Protein AF-D8TAT1-F1 (afdb_monomer_lite)

Organism: Selaginella moellendorffii (NCBI:txid88036)

Structure (mmCIF, N/CA/C/O backbone):
data_AF-D8TAT1-F1
#
_entry.id   AF-D8TAT1-F1
#
loop_
_atom_site.group_PDB
_atom_site.id
_atom_site.type_symbol
_atom_site.label_atom_id
_atom_site.label_alt_id
_atom_site.label_comp_id
_atom_site.label_asym_id
_atom_site.label_entity_id
_atom_site.label_seq_id
_atom_site.pdbx_PDB_ins_code
_atom_site.Cartn_x
_atom_site.Cartn_y
_atom_site.Cartn_z
_atom_site.occupancy
_atom_site.B_iso_or_equiv
_atom_site.auth_seq_id
_atom_site.auth_comp_id
_atom_site.auth_asym_id
_atom_site.auth_atom_id
_atom_site.pdbx_PDB_model_num
ATOM 1 N N . GLY A 1 1 ? 19.836 23.348 -20.266 1.00 41.91 1 GLY A N 1
ATOM 2 C CA . GLY A 1 1 ? 19.740 24.040 -18.962 1.00 41.91 1 GLY A CA 1
ATOM 3 C C . GLY A 1 1 ? 19.359 22.999 -17.940 1.00 41.91 1 GLY A C 1
ATOM 4 O O . GLY A 1 1 ? 18.659 22.084 -18.360 1.00 41.91 1 GLY A O 1
ATOM 5 N N . PRO A 1 2 ? 19.859 23.036 -16.692 1.00 53.44 2 PRO A N 1
ATOM 6 C CA . PRO A 1 2 ? 19.592 21.942 -15.778 1.00 53.44 2 PRO A CA 1
ATOM 7 C C . PRO A 1 2 ? 18.088 21.872 -15.528 1.00 53.44 2 PRO A C 1
ATOM 9 O O . PRO A 1 2 ? 17.424 22.871 -15.250 1.00 53.44 2 PRO A O 1
ATOM 12 N N . GLU A 1 3 ? 17.605 20.672 -15.789 1.00 54.81 3 GLU A N 1
ATOM 13 C CA . GLU A 1 3 ? 16.253 20.167 -15.667 1.00 54.81 3 GLU A CA 1
ATOM 14 C C . GLU A 1 3 ? 15.693 20.489 -14.276 1.00 54.81 3 GLU A C 1
ATOM 16 O O . GLU A 1 3 ? 16.436 20.529 -13.295 1.00 54.81 3 GLU A O 1
ATOM 21 N N . GLY A 1 4 ? 14.401 20.807 -14.203 1.00 51.59 4 GLY A N 1
ATOM 22 C CA . GLY A 1 4 ? 13.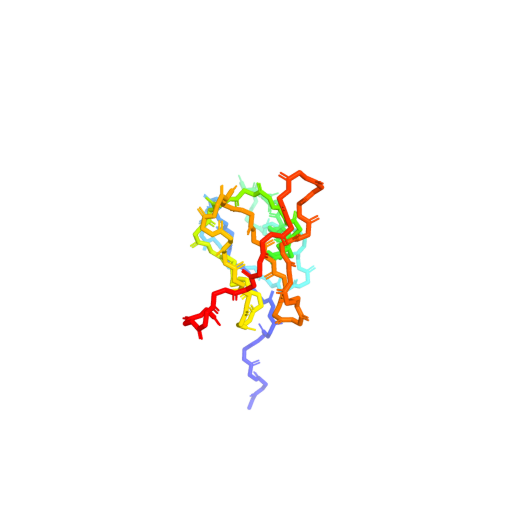748 21.228 -12.966 1.00 51.59 4 GLY A CA 1
ATOM 23 C C . GLY A 1 4 ? 13.982 20.238 -11.823 1.00 51.59 4 GLY A C 1
ATOM 24 O O . GLY A 1 4 ? 13.562 19.091 -11.900 1.00 51.59 4 GLY A O 1
ATOM 25 N N . SER A 1 5 ? 14.650 20.744 -10.787 1.00 57.31 5 SER A N 1
ATOM 26 C CA . SER A 1 5 ? 14.883 20.217 -9.442 1.00 57.31 5 SER A CA 1
ATOM 27 C C . SER A 1 5 ? 14.118 18.942 -9.057 1.00 57.31 5 SER A C 1
ATOM 29 O O . SER A 1 5 ? 13.016 18.998 -8.502 1.00 57.31 5 SER A O 1
ATOM 31 N N . GLU A 1 6 ? 14.754 17.787 -9.245 1.00 58.59 6 GLU A N 1
ATOM 32 C CA . GLU A 1 6 ? 14.381 16.552 -8.554 1.00 58.59 6 GLU A CA 1
ATOM 33 C C . GLU A 1 6 ? 14.239 16.825 -7.042 1.00 58.59 6 GLU A C 1
ATOM 35 O O . GLU A 1 6 ? 15.190 17.210 -6.359 1.00 58.59 6 GLU A O 1
ATOM 40 N N . GLY A 1 7 ? 13.021 16.669 -6.516 1.00 71.69 7 GLY A N 1
ATOM 41 C CA . GLY A 1 7 ? 12.731 16.754 -5.082 1.00 71.69 7 GLY A CA 1
ATOM 42 C C . GLY A 1 7 ? 12.061 18.039 -4.584 1.00 71.69 7 GLY A C 1
ATOM 43 O O . GLY A 1 7 ? 11.786 18.117 -3.378 1.00 71.69 7 GLY A O 1
ATOM 44 N N . ASP A 1 8 ? 11.786 19.023 -5.452 1.00 87.00 8 ASP A N 1
ATOM 45 C CA . ASP A 1 8 ? 10.913 20.158 -5.112 1.00 87.00 8 ASP A CA 1
ATOM 46 C C . ASP A 1 8 ? 9.525 19.648 -4.691 1.00 87.00 8 ASP A C 1
ATOM 48 O O . ASP A 1 8 ? 9.020 18.653 -5.209 1.00 87.00 8 ASP A O 1
ATOM 52 N N . TRP A 1 9 ? 8.900 20.309 -3.714 1.00 88.25 9 TRP A N 1
ATOM 53 C CA . TRP A 1 9 ? 7.673 19.812 -3.093 1.00 88.25 9 TRP A CA 1
ATOM 54 C C . TRP A 1 9 ? 6.606 20.892 -2.942 1.00 88.25 9 TRP A C 1
ATOM 56 O O . TRP A 1 9 ? 6.860 22.028 -2.526 1.00 88.25 9 TRP A O 1
ATOM 66 N N . ILE A 1 10 ? 5.367 20.508 -3.234 1.00 91.56 10 ILE A N 1
ATOM 67 C CA . ILE A 1 10 ? 4.196 21.361 -3.054 1.00 91.56 10 ILE A CA 1
ATOM 68 C C . ILE A 1 10 ? 3.687 21.213 -1.624 1.00 91.56 10 ILE A C 1
ATOM 70 O O . ILE A 1 10 ? 3.464 20.109 -1.130 1.00 91.56 10 ILE A O 1
ATOM 74 N N . CYS A 1 1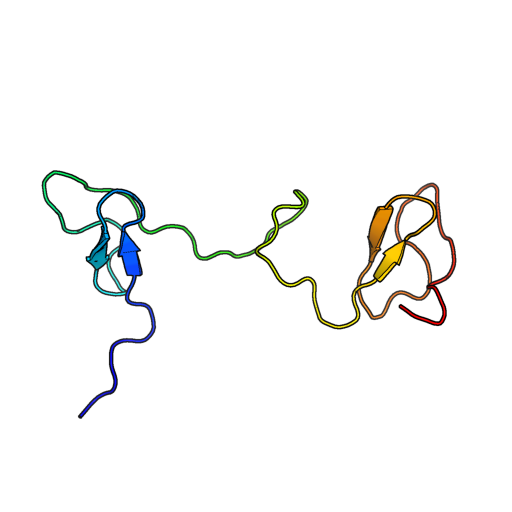1 ? 3.498 22.337 -0.937 1.00 92.50 11 CYS A N 1
ATOM 75 C CA . CYS A 1 11 ? 2.986 22.324 0.422 1.00 92.50 11 CYS A CA 1
ATOM 76 C C . CYS A 1 11 ? 1.517 21.865 0.448 1.00 92.50 11 CYS A C 1
ATOM 78 O O . CYS A 1 11 ? 0.668 22.570 -0.101 1.00 92.50 11 CYS A O 1
ATOM 80 N N . PRO A 1 12 ? 1.170 20.779 1.166 1.00 88.25 12 PRO A N 1
ATOM 81 C CA . PRO A 1 12 ? -0.192 20.237 1.167 1.00 88.25 12 PRO A CA 1
ATOM 82 C C . PRO A 1 12 ? -1.208 21.149 1.867 1.00 88.25 12 PRO A C 1
ATOM 84 O O . PRO A 1 12 ? -2.407 21.016 1.658 1.00 88.25 12 PRO A O 1
ATOM 87 N N . LYS A 1 13 ? -0.744 22.094 2.696 1.00 90.75 13 LYS A N 1
ATOM 88 C CA . LYS A 1 13 ? -1.615 23.019 3.434 1.00 90.75 13 LYS A CA 1
ATOM 89 C C . LYS A 1 13 ? -2.007 24.259 2.630 1.00 90.75 13 LYS A C 1
ATOM 91 O O . LYS A 1 13 ? -3.088 24.796 2.836 1.00 90.75 13 LYS A O 1
ATOM 96 N N . CYS A 1 14 ? -1.113 24.767 1.783 1.00 94.56 14 CYS A N 1
ATOM 97 C CA . CYS A 1 14 ? -1.298 26.074 1.136 1.00 94.56 14 CYS A CA 1
ATOM 98 C C . CYS A 1 14 ? -0.989 26.097 -0.364 1.00 94.56 14 CYS A C 1
ATOM 100 O O . CYS A 1 14 ? -1.091 27.154 -0.976 1.00 94.56 14 CYS A O 1
ATOM 102 N N . GLY A 1 15 ? -0.563 24.976 -0.950 1.00 91.25 15 GLY A N 1
ATOM 103 C CA . GLY A 1 15 ? -0.230 24.872 -2.372 1.00 91.25 15 GLY A CA 1
ATOM 104 C C . GLY A 1 15 ? 1.076 25.558 -2.791 1.00 91.25 15 GLY A C 1
ATOM 105 O O . GLY A 1 15 ? 1.438 25.497 -3.960 1.00 91.25 15 GLY A O 1
ATOM 106 N N . ASN A 1 16 ? 1.811 26.198 -1.873 1.00 95.12 16 ASN A N 1
ATOM 107 C CA . ASN A 1 16 ? 3.079 26.854 -2.203 1.00 95.12 16 ASN A CA 1
ATOM 108 C C . ASN A 1 16 ? 4.145 25.836 -2.634 1.00 95.12 16 ASN A C 1
ATOM 110 O O . ASN A 1 16 ? 4.395 24.880 -1.895 1.00 95.12 16 ASN A O 1
ATOM 114 N N . SER A 1 17 ? 4.829 26.093 -3.750 1.00 93.88 17 SER A N 1
ATOM 115 C CA . SER A 1 17 ? 5.983 25.302 -4.188 1.00 93.88 17 SER A CA 1
ATOM 116 C C . SER A 1 17 ? 7.232 25.641 -3.371 1.00 93.88 17 SER A C 1
ATOM 118 O O . SER A 1 17 ? 7.521 26.808 -3.089 1.00 93.88 17 SER A O 1
ATOM 120 N N . ASN A 1 18 ? 7.962 24.618 -2.937 1.00 92.38 18 ASN A N 1
ATOM 121 C CA . ASN A 1 18 ? 9.155 24.752 -2.112 1.00 92.38 18 ASN A CA 1
ATOM 122 C C . ASN A 1 18 ? 10.313 23.983 -2.735 1.00 92.38 18 ASN A C 1
ATOM 124 O O . ASN A 1 18 ? 10.135 22.873 -3.225 1.00 92.38 18 ASN A O 1
ATOM 128 N N . PHE A 1 19 ? 11.510 24.554 -2.618 1.00 92.31 19 PHE A N 1
ATOM 129 C CA . PHE A 1 19 ? 12.734 23.895 -3.053 1.00 92.31 19 PHE A CA 1
ATOM 130 C C . PHE A 1 19 ? 13.009 22.605 -2.272 1.00 92.31 19 PHE A C 1
ATOM 132 O O . PHE A 1 19 ? 12.751 22.544 -1.065 1.00 92.31 19 PHE A O 1
ATOM 139 N N . ALA A 1 20 ? 13.609 21.620 -2.937 1.00 87.44 20 ALA A N 1
ATOM 140 C CA . ALA A 1 20 ? 13.833 20.270 -2.428 1.00 87.44 20 ALA A CA 1
ATOM 141 C C . ALA A 1 20 ? 14.502 20.189 -1.052 1.00 87.44 20 ALA A C 1
ATOM 143 O O . ALA A 1 20 ? 14.098 19.381 -0.209 1.00 87.44 20 ALA A O 1
ATOM 144 N N . PHE A 1 21 ? 15.482 21.067 -0.815 1.00 85.62 21 PHE A N 1
ATOM 145 C CA . PHE A 1 21 ? 16.262 21.144 0.423 1.00 85.62 21 PHE A CA 1
ATOM 146 C C . PHE A 1 21 ? 15.479 21.717 1.613 1.00 85.62 21 PHE A C 1
ATOM 148 O O . PHE A 1 21 ? 15.948 21.671 2.751 1.00 85.62 21 PHE A O 1
ATOM 155 N N . ARG A 1 22 ? 14.305 22.314 1.382 1.00 90.75 22 ARG A N 1
ATOM 156 C CA . ARG A 1 22 ? 13.519 22.927 2.452 1.00 90.75 22 ARG A CA 1
ATOM 157 C C . ARG A 1 22 ? 12.767 21.861 3.228 1.00 90.75 22 ARG A C 1
ATOM 159 O O . ARG A 1 22 ? 11.944 21.148 2.668 1.00 90.75 22 ARG A O 1
ATOM 166 N N . THR A 1 23 ? 12.978 21.845 4.536 1.00 91.19 23 THR A N 1
ATOM 167 C CA . THR A 1 23 ? 12.249 20.994 5.486 1.00 91.19 23 THR A CA 1
ATOM 168 C C . THR A 1 23 ? 10.939 21.615 5.968 1.00 91.19 23 THR A C 1
ATOM 170 O O . THR A 1 23 ? 10.127 20.919 6.563 1.00 91.19 23 THR A O 1
ATOM 173 N N . PHE A 1 24 ? 10.703 22.902 5.689 1.00 94.75 24 PHE A N 1
ATOM 174 C CA . PHE A 1 24 ? 9.468 23.624 6.006 1.00 94.75 24 PHE A CA 1
ATOM 175 C C . PHE A 1 24 ? 9.047 24.526 4.846 1.00 94.75 24 PHE A C 1
ATOM 177 O O . PHE A 1 24 ? 9.880 25.024 4.082 1.00 94.75 24 PHE A O 1
ATOM 184 N N . CYS A 1 25 ? 7.742 24.758 4.733 1.00 96.25 25 CYS A N 1
ATOM 185 C CA . CYS A 1 25 ? 7.157 25.622 3.725 1.00 96.25 25 CYS A CA 1
ATOM 186 C C . CYS A 1 25 ? 7.694 27.049 3.889 1.00 96.25 25 CYS A C 1
ATOM 188 O O . CYS A 1 25 ? 7.610 27.620 4.976 1.00 96.25 25 CYS A O 1
ATOM 190 N N . ASN A 1 26 ? 8.204 27.644 2.806 1.00 95.62 26 ASN A N 1
ATOM 191 C CA . ASN A 1 26 ? 8.794 28.986 2.828 1.00 95.62 26 ASN A CA 1
ATOM 192 C C . ASN A 1 26 ? 7.759 30.101 3.079 1.00 95.62 26 ASN A C 1
ATOM 194 O O . ASN A 1 26 ? 8.123 31.234 3.402 1.00 95.62 26 ASN A O 1
ATOM 198 N N . MET A 1 27 ? 6.470 29.784 2.931 1.00 95.25 27 MET A N 1
ATOM 199 C CA . MET A 1 27 ? 5.385 30.734 3.095 1.00 95.25 27 MET A CA 1
ATOM 200 C C .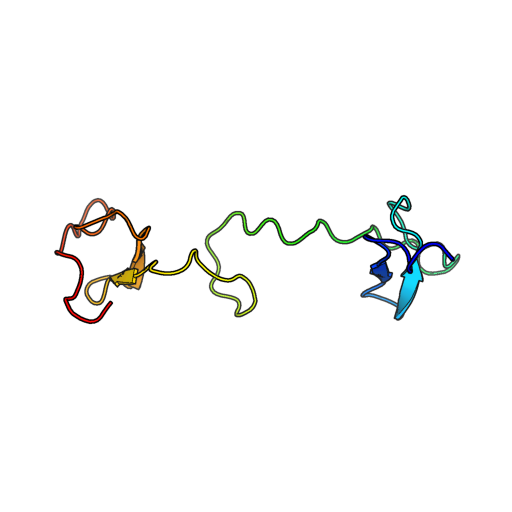 MET A 1 27 ? 5.286 31.158 4.564 1.00 95.25 27 MET A C 1
ATOM 202 O O . MET A 1 27 ? 4.975 30.342 5.435 1.00 95.25 27 MET A O 1
ATOM 206 N N . ARG A 1 28 ? 5.494 32.456 4.829 1.00 92.81 28 ARG A N 1
ATOM 207 C CA . ARG A 1 28 ? 5.590 33.033 6.188 1.00 92.81 28 ARG A CA 1
ATOM 208 C C . ARG A 1 28 ? 4.399 32.709 7.094 1.00 92.81 28 ARG A C 1
ATOM 210 O O . ARG A 1 28 ? 4.573 32.552 8.293 1.00 92.81 28 ARG A O 1
ATOM 217 N N . LYS A 1 29 ? 3.193 32.607 6.526 1.00 95.44 29 LYS A N 1
ATOM 218 C CA . LYS A 1 29 ? 1.958 32.284 7.267 1.00 95.44 29 LYS A CA 1
ATOM 219 C C . LYS A 1 29 ? 1.688 30.777 7.398 1.00 95.44 29 LYS A C 1
ATOM 221 O O . LYS A 1 29 ? 0.708 30.394 8.026 1.00 95.44 29 LYS A O 1
ATOM 226 N N . CYS A 1 30 ? 2.500 29.928 6.769 1.00 95.31 30 CYS A N 1
ATOM 227 C CA . CYS A 1 30 ? 2.256 28.492 6.678 1.00 95.31 30 CYS A CA 1
ATOM 228 C C . CYS A 1 30 ? 3.216 27.684 7.549 1.00 95.31 30 CYS A C 1
ATOM 230 O O . CYS A 1 30 ? 2.753 26.957 8.425 1.00 95.31 30 CYS A O 1
ATOM 232 N N . GLY A 1 31 ? 4.525 27.761 7.267 1.00 92.88 31 GLY A N 1
ATOM 233 C CA . GLY A 1 31 ? 5.567 27.023 7.991 1.00 92.88 31 GLY A CA 1
ATOM 234 C C . GLY A 1 31 ? 5.359 25.505 8.080 1.00 92.88 31 GLY A C 1
ATOM 235 O O . GLY A 1 31 ? 5.956 24.864 8.934 1.00 92.88 31 GLY A O 1
ATOM 236 N N . THR A 1 32 ? 4.494 24.916 7.246 1.00 94.06 32 THR A N 1
ATOM 237 C CA . THR A 1 32 ? 4.171 23.481 7.325 1.00 94.06 32 THR A CA 1
ATOM 238 C C . THR A 1 32 ? 5.411 22.656 6.997 1.00 94.06 32 THR A C 1
ATOM 240 O O . THR A 1 32 ? 6.068 22.978 6.007 1.00 94.06 32 THR A O 1
ATOM 243 N N . PRO A 1 33 ? 5.754 21.625 7.786 1.00 92.88 33 PRO A N 1
ATOM 244 C CA . PRO A 1 33 ? 6.892 20.763 7.487 1.00 92.88 33 PRO A CA 1
ATOM 245 C C . PRO A 1 33 ? 6.734 20.076 6.125 1.00 92.88 33 PRO A C 1
ATOM 247 O O . PRO A 1 33 ? 5.614 19.803 5.684 1.00 92.88 33 PRO A O 1
ATOM 250 N N . LYS A 1 34 ? 7.861 19.798 5.462 1.00 88.81 34 LYS A N 1
ATOM 251 C CA . LYS A 1 34 ? 7.909 18.946 4.272 1.00 88.81 34 LYS A CA 1
ATOM 252 C C . LYS A 1 34 ? 7.272 17.609 4.659 1.00 88.81 34 LYS A C 1
ATOM 254 O O . LYS A 1 34 ? 7.675 17.050 5.684 1.00 88.81 34 LYS A O 1
ATOM 259 N N . PRO A 1 35 ? 6.267 17.113 3.916 1.00 82.12 35 PRO A N 1
ATOM 260 C CA . PRO A 1 35 ? 5.749 15.782 4.173 1.00 82.12 35 PRO A CA 1
ATOM 261 C C . PRO A 1 35 ? 6.923 14.812 4.073 1.00 82.12 35 PRO A C 1
ATOM 263 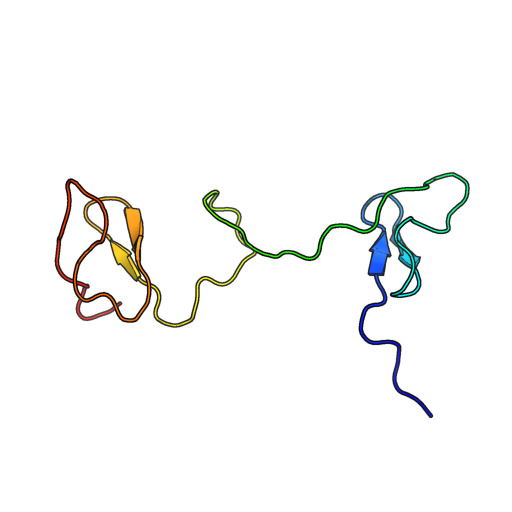O O . PRO A 1 35 ? 7.719 14.906 3.137 1.00 82.12 35 PRO A O 1
ATOM 266 N N . ALA A 1 36 ? 7.069 13.927 5.061 1.00 69.38 36 ALA A N 1
ATOM 267 C CA . ALA A 1 36 ? 7.965 12.798 4.888 1.00 69.38 36 ALA A CA 1
ATOM 268 C C . ALA A 1 36 ? 7.542 12.120 3.583 1.00 69.38 36 ALA A C 1
ATOM 270 O O . ALA A 1 36 ? 6.344 11.896 3.378 1.00 69.38 36 ALA A O 1
ATOM 271 N N . GLU A 1 37 ? 8.504 11.885 2.689 1.00 61.28 37 GLU A N 1
ATOM 272 C CA . GLU A 1 37 ? 8.294 11.071 1.492 1.00 61.28 37 GLU A CA 1
ATOM 273 C C . GLU A 1 37 ? 7.449 9.854 1.896 1.00 61.28 37 GLU A C 1
ATOM 275 O O . GLU A 1 37 ? 7.631 9.356 3.016 1.00 61.28 37 GLU A O 1
ATOM 280 N N . PRO A 1 38 ? 6.524 9.370 1.056 1.00 50.00 38 PRO A N 1
ATOM 281 C CA . PRO A 1 38 ? 5.769 8.164 1.348 1.00 50.00 38 PRO A CA 1
ATOM 282 C C . PRO A 1 38 ? 6.708 6.947 1.300 1.00 50.00 38 PRO A C 1
ATOM 284 O O . PRO A 1 38 ? 6.619 6.094 0.428 1.00 50.00 38 PRO A O 1
ATOM 287 N N . VAL A 1 39 ? 7.623 6.835 2.262 1.00 47.81 39 VAL A N 1
ATOM 288 C CA . VAL A 1 39 ? 8.170 5.561 2.693 1.00 47.81 39 VAL A CA 1
ATOM 289 C C . VAL A 1 39 ? 7.011 4.866 3.369 1.00 47.81 39 VAL A C 1
ATOM 291 O O . VAL A 1 39 ? 6.669 5.120 4.523 1.00 47.81 39 VAL A O 1
ATOM 294 N N . CYS A 1 40 ? 6.352 4.036 2.573 1.00 50.91 40 CYS A N 1
ATOM 295 C CA . CYS A 1 40 ? 5.272 3.159 2.959 1.00 50.91 40 CYS A CA 1
ATOM 296 C C . CYS A 1 40 ? 5.773 2.107 3.960 1.00 50.91 40 CYS A C 1
ATOM 298 O O . CYS A 1 40 ? 5.842 0.917 3.670 1.00 50.91 40 CYS A O 1
ATOM 300 N N . HIS A 1 41 ? 6.102 2.540 5.175 1.00 48.69 41 HIS A N 1
ATOM 301 C CA . HIS A 1 41 ? 6.203 1.679 6.342 1.00 48.69 41 HIS A CA 1
ATOM 302 C C . HIS A 1 41 ? 4.795 1.448 6.905 1.00 48.69 41 HIS A C 1
ATOM 304 O O . HIS A 1 41 ? 4.446 1.876 7.997 1.00 48.69 41 HIS A O 1
ATOM 310 N N . SER A 1 42 ? 4.032 0.706 6.102 1.00 52.09 42 SER A N 1
ATOM 311 C CA . SER A 1 42 ? 3.178 -0.390 6.545 1.00 52.09 42 SER A CA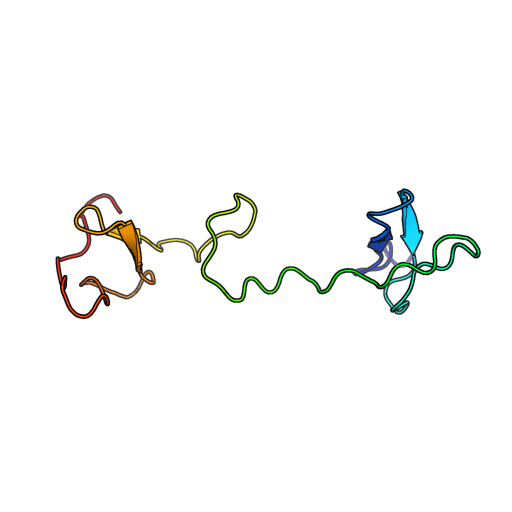 1
ATOM 312 C C . SER A 1 42 ? 1.819 -0.124 7.231 1.00 52.09 42 SER A C 1
ATOM 314 O O . SER A 1 42 ? 1.638 0.719 8.100 1.00 52.09 42 SER A O 1
ATOM 316 N N . PHE A 1 43 ? 0.903 -1.035 6.878 1.00 48.97 43 PHE A N 1
ATOM 317 C CA . PHE A 1 43 ? -0.268 -1.556 7.609 1.00 48.97 43 PHE A CA 1
ATOM 318 C C . PHE A 1 43 ? -1.577 -0.762 7.699 1.00 48.97 43 PHE A C 1
ATOM 320 O O . PHE A 1 43 ? -2.460 -1.191 8.439 1.00 48.97 43 PHE A O 1
ATOM 327 N N . VAL A 1 44 ? -1.794 0.291 6.916 1.00 46.41 44 VAL A N 1
ATOM 328 C CA . VAL A 1 44 ? -3.165 0.757 6.657 1.00 46.41 44 VAL A CA 1
ATOM 329 C C . VAL A 1 44 ? -3.379 0.871 5.159 1.00 46.41 44 VAL A C 1
ATOM 331 O O . VAL A 1 44 ? -2.686 1.609 4.461 1.00 46.41 44 VAL A O 1
ATOM 334 N N . SER A 1 45 ? -4.343 0.086 4.686 1.00 54.66 45 SER A N 1
ATOM 335 C CA . SER A 1 45 ? -4.895 0.098 3.341 1.00 54.66 45 SER A CA 1
ATOM 336 C C . SER A 1 45 ? -5.478 1.475 3.022 1.00 54.66 45 SER A C 1
ATOM 338 O O . SER A 1 45 ? -6.672 1.702 3.169 1.00 54.66 45 SER A O 1
ATOM 340 N N . SER A 1 46 ? -4.629 2.395 2.578 1.00 48.69 46 SER A N 1
ATOM 341 C CA . SER A 1 46 ? -5.040 3.682 2.023 1.00 48.69 46 SER A CA 1
ATOM 342 C C . SER A 1 46 ? -4.317 3.898 0.700 1.00 48.69 46 SER A C 1
ATOM 344 O O . SER A 1 46 ? -3.305 4.583 0.638 1.00 48.69 46 SER A O 1
ATOM 346 N N . ALA A 1 47 ? -4.822 3.211 -0.329 1.00 53.94 47 ALA A N 1
ATOM 347 C CA . ALA A 1 47 ? -4.957 3.620 -1.735 1.00 53.94 47 ALA A CA 1
ATOM 348 C C . ALA A 1 47 ? -3.862 4.470 -2.429 1.00 53.94 47 ALA A C 1
ATOM 350 O O . ALA A 1 47 ? -4.169 5.147 -3.406 1.00 53.94 47 ALA A O 1
ATOM 351 N N . GLY A 1 48 ? -2.603 4.455 -1.987 1.00 49.38 48 GLY A N 1
ATOM 352 C CA . GLY A 1 48 ? -1.570 5.304 -2.598 1.00 49.38 48 GLY A CA 1
ATOM 353 C C . GLY A 1 48 ? -0.140 4.786 -2.522 1.00 49.38 48 GLY A C 1
ATOM 354 O O . GLY A 1 48 ? 0.771 5.492 -2.934 1.00 49.38 48 GLY A O 1
ATOM 355 N N . CYS A 1 49 ? 0.081 3.579 -2.001 1.00 49.78 49 CYS A N 1
ATOM 356 C CA . CYS A 1 49 ? 1.405 2.961 -1.971 1.00 49.78 49 CYS A CA 1
ATOM 357 C C . CYS A 1 49 ? 1.350 1.657 -2.773 1.00 49.78 49 CYS A C 1
ATOM 359 O O . CYS A 1 49 ? 0.573 0.774 -2.398 1.00 49.78 49 CYS A O 1
ATOM 361 N N . PRO A 1 50 ? 2.128 1.513 -3.858 1.00 55.44 50 PRO A N 1
ATOM 362 C CA . PRO A 1 50 ? 2.192 0.255 -4.576 1.00 55.44 50 PRO A CA 1
ATOM 363 C C . PRO A 1 50 ? 2.870 -0.770 -3.667 1.00 55.44 50 PRO A C 1
ATOM 365 O O . PRO A 1 50 ? 4.041 -0.639 -3.310 1.00 55.44 50 PRO A O 1
ATOM 368 N N . THR A 1 51 ? 2.130 -1.801 -3.265 1.00 65.31 51 THR A N 1
ATOM 369 C CA . THR A 1 51 ? 2.765 -3.037 -2.807 1.00 65.31 51 THR A CA 1
ATOM 370 C C . THR A 1 51 ? 3.729 -3.505 -3.899 1.00 65.31 51 THR A C 1
ATOM 372 O O . THR A 1 51 ? 3.386 -3.353 -5.074 1.00 65.31 51 THR A O 1
ATOM 375 N N . PRO A 1 52 ? 4.905 -4.062 -3.553 1.00 77.75 52 PRO A N 1
ATOM 376 C CA . PRO A 1 52 ? 5.851 -4.559 -4.548 1.00 77.75 52 PRO A CA 1
ATOM 377 C C . PRO A 1 52 ? 5.138 -5.404 -5.606 1.00 77.75 52 PRO A C 1
ATOM 379 O O . PRO A 1 52 ? 4.294 -6.228 -5.244 1.00 77.75 52 PRO A O 1
ATOM 382 N N . GLU A 1 53 ? 5.457 -5.196 -6.881 1.00 79.25 53 GLU A N 1
ATOM 383 C CA . GLU A 1 53 ? 4.845 -5.935 -7.990 1.00 79.25 53 GLU A CA 1
ATOM 384 C C . GLU A 1 53 ? 4.939 -7.453 -7.746 1.00 79.25 53 GLU A C 1
ATOM 386 O O . GLU A 1 53 ? 5.986 -7.965 -7.345 1.00 79.25 53 GLU A O 1
ATOM 391 N N . GLY A 1 54 ? 3.816 -8.161 -7.898 1.00 84.38 54 GLY A N 1
ATOM 392 C CA . GLY A 1 54 ? 3.689 -9.588 -7.574 1.00 84.38 54 GLY A CA 1
ATOM 393 C C . GLY A 1 54 ? 3.381 -9.909 -6.103 1.00 84.38 54 GLY A C 1
ATOM 394 O O . GLY A 1 54 ? 3.340 -11.085 -5.732 1.00 84.38 54 GLY A O 1
ATOM 395 N N . SER A 1 55 ? 3.189 -8.897 -5.245 1.00 90.00 55 SER A N 1
ATOM 396 C CA . SER A 1 55 ? 2.671 -9.110 -3.889 1.00 90.00 55 SER A CA 1
ATOM 397 C C . SER A 1 55 ? 1.230 -9.586 -3.972 1.00 90.00 55 SER A C 1
ATOM 399 O O . SER A 1 55 ? 0.425 -9.006 -4.694 1.00 90.00 55 SER A O 1
ATOM 401 N N . TRP A 1 56 ? 0.898 -10.609 -3.196 1.00 91.00 56 TRP A N 1
ATOM 402 C CA . TRP A 1 56 ? -0.401 -11.262 -3.272 1.00 91.00 56 TRP A CA 1
ATOM 403 C C . TRP A 1 56 ? -1.169 -11.138 -1.961 1.00 91.00 56 TRP A C 1
ATOM 405 O O . TRP A 1 56 ? -0.601 -11.219 -0.865 1.00 91.00 56 TRP A O 1
ATOM 415 N N . THR A 1 57 ? -2.483 -10.957 -2.076 1.00 91.69 57 THR A N 1
ATOM 416 C CA . THR A 1 57 ? -3.393 -10.930 -0.929 1.00 91.69 57 THR A CA 1
ATOM 417 C C . THR A 1 57 ? -3.901 -12.338 -0.670 1.00 91.69 57 THR A C 1
ATOM 419 O O . THR A 1 57 ? -4.380 -13.014 -1.568 1.00 91.69 57 THR A O 1
ATOM 422 N N . CYS A 1 58 ? -3.776 -12.800 0.568 1.00 92.19 58 CYS A N 1
ATOM 423 C CA . CYS A 1 58 ? -4.272 -14.104 0.976 1.00 92.19 58 CYS A CA 1
ATOM 424 C C . CYS A 1 58 ? -5.803 -14.091 1.088 1.00 92.19 58 CYS A C 1
ATOM 426 O O . CYS A 1 58 ? -6.324 -13.530 2.051 1.00 92.19 58 CYS A O 1
ATOM 428 N N . ASP A 1 59 ? -6.509 -14.809 0.216 1.00 91.25 59 ASP A N 1
ATOM 429 C CA . ASP A 1 59 ? -7.980 -14.890 0.222 1.00 91.25 59 ASP A CA 1
ATOM 430 C C . ASP A 1 59 ? -8.567 -15.395 1.547 1.00 91.25 59 ASP A C 1
ATOM 432 O O . ASP A 1 59 ? -9.622 -14.946 1.984 1.00 91.25 59 ASP A O 1
ATOM 436 N N . ALA A 1 60 ? -7.851 -16.276 2.252 1.00 92.12 60 ALA A N 1
ATOM 437 C CA . ALA A 1 60 ? -8.323 -16.829 3.522 1.00 92.12 60 ALA A CA 1
ATOM 438 C C . ALA A 1 60 ? -8.295 -15.839 4.706 1.00 92.12 60 ALA A C 1
ATOM 440 O O . ALA A 1 60 ? -8.987 -16.057 5.697 1.00 92.12 60 ALA A O 1
ATOM 441 N N . CYS A 1 61 ? -7.460 -14.790 4.676 1.00 92.62 61 CYS A N 1
ATOM 442 C CA . CYS A 1 61 ? -7.274 -13.922 5.854 1.00 92.62 61 CYS A CA 1
ATOM 443 C C . CYS A 1 61 ? -6.984 -12.443 5.560 1.00 92.62 61 CYS A C 1
ATOM 445 O O . CYS A 1 61 ? -6.712 -11.687 6.494 1.00 92.62 61 CYS A O 1
ATOM 447 N N . GLY A 1 62 ? -6.971 -12.034 4.289 1.00 88.50 62 GLY A N 1
ATOM 448 C CA . GLY A 1 62 ? -6.693 -10.664 3.848 1.00 88.50 62 GLY A CA 1
ATOM 449 C C . GLY A 1 62 ? -5.252 -10.188 4.060 1.00 88.50 62 GLY A C 1
ATOM 450 O O . GLY A 1 62 ? -4.947 -9.026 3.817 1.00 88.50 62 GLY A O 1
ATOM 451 N N . ASN A 1 63 ? -4.347 -11.051 4.534 1.00 91.75 63 ASN A N 1
ATOM 452 C CA . ASN A 1 63 ? -2.946 -10.686 4.739 1.00 91.75 63 ASN A CA 1
ATOM 453 C C . ASN A 1 63 ? -2.219 -10.527 3.400 1.00 91.75 63 ASN A C 1
ATOM 455 O O . ASN A 1 63 ? -2.270 -11.435 2.571 1.00 91.75 63 ASN A O 1
ATOM 459 N N . VAL A 1 64 ? -1.484 -9.430 3.231 1.00 90.12 64 VAL A N 1
ATOM 460 C CA . VAL A 1 64 ? -0.619 -9.217 2.065 1.00 90.12 64 VAL A CA 1
ATOM 461 C C . VAL A 1 64 ? 0.723 -9.915 2.285 1.00 90.12 64 VAL A C 1
ATOM 463 O O . VAL A 1 64 ? 1.339 -9.802 3.347 1.00 90.12 64 VAL A O 1
ATOM 466 N N . ASN A 1 65 ? 1.185 -10.646 1.275 1.00 90.81 65 ASN A N 1
ATOM 467 C CA . ASN A 1 65 ? 2.450 -11.370 1.282 1.00 90.81 65 ASN A CA 1
ATOM 468 C C . ASN A 1 65 ? 3.367 -10.874 0.160 1.00 90.81 65 ASN A C 1
ATOM 470 O O . ASN A 1 65 ? 2.909 -10.469 -0.904 1.00 90.81 65 ASN A O 1
ATOM 474 N N . TYR A 1 66 ? 4.679 -10.953 0.396 1.00 90.12 66 TYR A N 1
ATOM 475 C CA . TYR A 1 66 ? 5.684 -10.600 -0.606 1.00 90.12 66 TYR A CA 1
ATOM 476 C C . TYR A 1 66 ? 5.704 -11.584 -1.790 1.00 90.12 66 TYR A C 1
ATOM 478 O O . TYR A 1 66 ? 5.410 -12.766 -1.588 1.00 90.12 66 TYR A O 1
ATOM 486 N N . PRO A 1 67 ? 6.155 -11.148 -2.983 1.00 90.12 67 PRO A N 1
ATOM 487 C CA . PRO A 1 67 ? 6.079 -11.943 -4.214 1.00 90.12 67 PRO A CA 1
ATOM 488 C C . PRO A 1 67 ? 6.767 -13.308 -4.139 1.00 90.12 67 PRO A C 1
ATOM 490 O O . PRO A 1 67 ? 6.283 -14.289 -4.693 1.00 90.12 67 PRO A O 1
ATOM 493 N N . PHE A 1 68 ? 7.876 -13.395 -3.403 1.00 90.50 68 PHE A N 1
ATOM 494 C CA . PHE A 1 68 ? 8.657 -14.625 -3.247 1.00 90.50 68 PHE A CA 1
ATOM 495 C C . PHE A 1 68 ? 8.024 -15.648 -2.289 1.00 90.50 68 PHE A C 1
ATOM 497 O O . PHE A 1 68 ? 8.553 -16.746 -2.111 1.00 90.50 68 PHE A O 1
ATOM 504 N N . ARG A 1 69 ? 6.931 -15.300 -1.599 1.00 93.38 69 ARG A N 1
ATOM 505 C CA . ARG A 1 69 ? 6.260 -16.216 -0.674 1.00 93.38 69 ARG A CA 1
ATOM 506 C C . ARG A 1 69 ? 5.332 -17.141 -1.446 1.00 93.38 69 ARG A C 1
ATOM 508 O O . ARG A 1 69 ? 4.427 -16.680 -2.129 1.00 93.38 69 ARG A O 1
ATOM 515 N N . THR A 1 70 ? 5.499 -18.440 -1.228 1.00 94.94 70 THR A N 1
ATOM 516 C CA . THR A 1 70 ? 4.589 -19.485 -1.720 1.00 94.94 70 THR A CA 1
ATOM 517 C C . THR A 1 70 ? 3.491 -19.840 -0.721 1.00 94.94 70 THR A C 1
ATOM 519 O O . THR A 1 70 ? 2.534 -20.503 -1.093 1.00 94.94 70 THR A O 1
ATOM 522 N N . LYS A 1 71 ? 3.610 -19.393 0.536 1.00 96.12 71 LYS A N 1
ATOM 523 C CA . LYS A 1 71 ? 2.627 -19.590 1.609 1.00 96.12 71 LYS A CA 1
ATOM 524 C C . LYS A 1 71 ? 2.396 -18.300 2.387 1.00 96.12 71 LYS A C 1
ATOM 526 O O . LYS A 1 71 ? 3.313 -17.487 2.538 1.00 96.12 71 LYS A O 1
ATOM 531 N N . CYS A 1 72 ? 1.188 -18.132 2.916 1.00 96.12 72 CYS A N 1
ATOM 532 C CA . CYS A 1 72 ? 0.810 -16.963 3.698 1.00 96.12 72 CYS A CA 1
ATOM 533 C C . CYS A 1 72 ? 1.628 -16.898 4.995 1.00 96.12 72 CYS A C 1
ATOM 535 O O . CYS A 1 72 ? 1.634 -17.842 5.781 1.00 96.12 72 CYS A O 1
ATOM 537 N N . ASN A 1 73 ? 2.294 -15.769 5.251 1.00 94.50 73 ASN A N 1
ATOM 538 C CA . ASN A 1 73 ? 3.180 -15.592 6.407 1.00 94.50 73 ASN A CA 1
ATOM 539 C C . ASN A 1 73 ? 2.435 -15.429 7.745 1.00 94.50 73 ASN A C 1
ATOM 541 O O . ASN A 1 73 ? 3.060 -15.401 8.808 1.00 94.50 73 ASN A O 1
ATOM 545 N N . ARG A 1 74 ? 1.103 -15.295 7.708 1.00 93.94 74 ARG A N 1
ATOM 546 C CA . ARG A 1 74 ? 0.295 -15.087 8.907 1.00 93.94 74 ARG A CA 1
ATOM 547 C C . ARG A 1 74 ? 0.344 -16.348 9.767 1.00 93.94 74 ARG A C 1
ATOM 549 O O . ARG A 1 74 ? -0.042 -17.421 9.313 1.00 93.94 74 ARG A O 1
ATOM 556 N N . ARG A 1 75 ? 0.751 -16.184 11.034 1.00 92.88 75 ARG A N 1
ATOM 557 C CA . ARG A 1 75 ? 0.978 -17.274 12.008 1.00 92.88 75 ARG A CA 1
ATOM 558 C C . ARG A 1 75 ? -0.150 -18.308 12.106 1.00 92.88 75 ARG A C 1
ATOM 560 O O . ARG A 1 75 ? 0.137 -19.461 12.378 1.00 92.88 75 ARG A O 1
ATOM 567 N N . ASN A 1 76 ? -1.401 -17.904 11.883 1.00 93.56 76 ASN A N 1
ATOM 568 C CA . ASN A 1 76 ? -2.577 -18.774 11.981 1.00 93.56 76 ASN A CA 1
ATOM 569 C C . ASN A 1 76 ? -3.275 -18.998 10.623 1.00 93.56 76 ASN A C 1
ATOM 571 O O . ASN A 1 76 ? -4.496 -19.107 10.572 1.00 93.56 76 ASN A O 1
ATOM 575 N N . CYS A 1 77 ? -2.520 -18.959 9.520 1.00 94.06 77 CYS A N 1
ATOM 576 C CA . CYS A 1 77 ? -3.026 -19.185 8.165 1.00 94.06 77 CYS A CA 1
ATOM 577 C C . CYS A 1 77 ? -2.159 -20.209 7.415 1.00 94.06 77 CYS A C 1
ATOM 579 O O . CYS A 1 77 ? -2.430 -21.400 7.489 1.00 94.06 77 CYS A O 1
ATOM 581 N N . GLY A 1 78 ? -1.104 -19.771 6.717 1.00 94.00 78 GLY A N 1
ATOM 582 C CA . GLY A 1 78 ? -0.190 -20.669 6.001 1.00 94.00 78 GLY A CA 1
ATOM 583 C C . GLY A 1 78 ? -0.695 -21.228 4.666 1.00 94.00 78 GLY A C 1
ATOM 584 O O . GLY A 1 78 ? -0.016 -22.087 4.104 1.00 94.00 78 GLY A O 1
ATOM 585 N N . VAL A 1 79 ? -1.836 -20.754 4.146 1.00 95.81 79 VAL A N 1
ATOM 586 C CA . VAL A 1 79 ? -2.363 -21.206 2.842 1.00 95.81 79 VA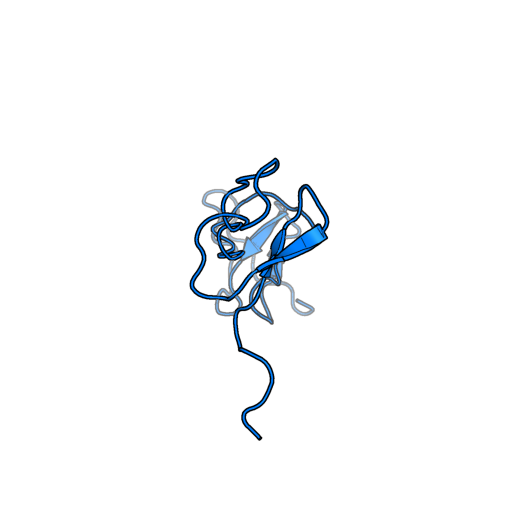L A CA 1
ATOM 587 C C . VAL A 1 79 ? -1.393 -20.895 1.707 1.00 95.81 79 VAL A C 1
ATOM 589 O O . VAL A 1 79 ? -0.652 -19.909 1.768 1.00 95.81 79 VAL A O 1
ATOM 592 N N . ASP A 1 80 ? -1.398 -21.745 0.687 1.00 96.69 80 ASP A N 1
ATOM 593 C CA . ASP A 1 80 ? -0.581 -21.575 -0.509 1.00 96.69 80 ASP A CA 1
ATOM 594 C C . ASP A 1 80 ? -0.984 -20.327 -1.312 1.00 96.69 80 ASP A C 1
ATOM 596 O O . ASP A 1 80 ? -2.126 -19.864 -1.251 1.00 96.69 80 ASP A O 1
ATOM 600 N N . LYS A 1 81 ? -0.014 -19.761 -2.038 1.00 93.38 81 LYS A N 1
ATOM 601 C CA . LYS A 1 81 ? -0.230 -18.636 -2.953 1.00 93.38 81 LYS A CA 1
ATOM 602 C C . LYS A 1 81 ? -1.262 -19.046 -4.027 1.00 93.38 81 LYS A C 1
ATOM 604 O O . LYS A 1 81 ? -1.115 -20.133 -4.589 1.00 93.38 81 LYS A O 1
ATOM 609 N N . PRO A 1 82 ? -2.263 -18.204 -4.351 1.00 88.75 82 PRO A N 1
ATOM 610 C CA . PRO A 1 82 ? -3.196 -18.485 -5.440 1.00 88.75 82 PRO A CA 1
ATOM 611 C C . PRO A 1 82 ? -2.468 -18.570 -6.790 1.00 88.75 82 PRO A C 1
ATOM 613 O O . PRO A 1 82 ? -1.508 -17.837 -7.022 1.00 88.75 82 PRO A O 1
ATOM 616 N N . ALA A 1 83 ? -2.934 -19.439 -7.690 1.00 81.69 83 ALA A N 1
ATOM 617 C CA . ALA A 1 83 ? -2.320 -19.621 -9.011 1.00 81.69 83 ALA A CA 1
ATOM 618 C C . ALA A 1 83 ? -2.415 -18.367 -9.909 1.00 81.69 83 ALA A C 1
ATOM 620 O O . ALA A 1 83 ? -1.556 -18.175 -10.764 1.00 81.69 83 ALA A O 1
ATOM 621 N N . ASP A 1 84 ? -3.415 -17.513 -9.670 1.00 75.50 84 ASP A N 1
ATOM 622 C CA . ASP A 1 84 ? -3.714 -16.287 -10.430 1.00 75.50 84 ASP A CA 1
ATOM 623 C C . ASP A 1 84 ? -3.240 -14.988 -9.738 1.00 75.50 84 ASP A C 1
ATOM 625 O O . ASP A 1 84 ? -3.675 -13.896 -10.103 1.00 75.50 84 ASP A O 1
ATOM 629 N N . ALA A 1 85 ? -2.384 -15.085 -8.711 1.00 61.50 85 ALA A N 1
ATOM 630 C CA . ALA A 1 85 ? -1.960 -13.940 -7.893 1.00 61.50 85 ALA A CA 1
ATOM 631 C C . ALA A 1 85 ? -0.571 -13.369 -8.211 1.00 61.50 85 ALA A C 1
ATOM 633 O O . ALA A 1 85 ? 0.353 -14.132 -8.587 1.00 61.50 85 ALA A O 1
#

Sequence (85 aa):
GPEGSEGDWICPKCGNSNFAFRTFCNMRKCGTPKPAEPVCHSFVSSAGCPTPEGSWTCDACGNVNYPFRTKCNRRNCGVDKPADA

Radius of gyration: 19.69 Å; chains: 1; bounding box: 28×55×31 Å

pLDDT: mean 80.73, std 17.42, range [41.91, 96.69]

InterPro domains:
  IPR001876 Zinc finger, RanBP2-type [PF00641] (5-35)
  IPR001876 Zinc finger, RanBP2-type [PF00641] (52-74)
  IPR001876 Zinc finger, RanBP2-type [SM00547] (7-33)
  IPR001876 Zinc finger, RanBP2-type [SM00547] (54-80)
  IPR036443 Zinc finger, RanBP2-type superfamily [SSF90209] (5-36)
  IPR036443 Zinc finger, RanBP2-type superfamily [SSF90209] (48-82)

Foldseek 3Di:
DDDPADQWDQDPPPRDIGHRPDQFGPPPVGRHGDPDDPPPPDDDPDDDDDDPPQWAQDPVPRDTHHNPDQFGPPPPGGDGGDPVD

Secondary structure (DSSP, 8-state):
-PPS-TT-EE-TTT--EE-TT-SB-S-TTT-PBPPP-----S----S-S-PPTT-EE-TTT--EE-TT-SB--STT--PBPPTT-